Protein 7XI6 (pdb70)

Foldseek 3Di:
DDWDKDDDPPPVRTDTHDDDPPVNCVVVVPDPPWAWDWDWDADPNDIDIDTHTPGD/DDWDWADDDDPPPIDIHDDDDPVNCVVVVDDPFWAWDWDWDADPNDIDIDTHTDGD

Radius of gyration: 13.86 Å; Cα contacts (8 Å, |Δi|>4): 224; chains: 2; bounding box: 34×34×34 Å

Organism: Saccharolobus solfataricus (strain ATCC 35092 / DSM 1617 / JCM 11322 / P2) (NCBI:txid273057)

Secondary structure (DSSP, 8-state):
---EE----SSS---EEEEE-HHHHHHTT--TT-EEEEEEEEETTEEEEEEEEEE-/---EEE--SSTT--EEEEEE-HHHHHHHT--TT-EEEEEEEEETTEEEEEEEEEE-

Structure (mmCIF, N/CA/C/O backbone):
data_7XI6
#
_entry.id   7XI6
#
_cell.length_a   62.401
_cell.length_b   62.401
_cell.length_c   166.776
_cell.angle_alpha   90.000
_cell.angle_beta   90.000
_cell.angle_gamma   90.000
#
_symmetry.space_group_name_H-M   'I 41 2 2'
#
loop_
_entity.id
_entity.type
_entity.pdbx_description
1 polymer C56
2 water water
#
loop_
_atom_site.group_PDB
_atom_site.id
_atom_site.type_symbol
_atom_site.label_atom_id
_atom_site.label_alt_id
_atom_site.label_comp_id
_atom_site.label_asym_id
_atom_site.label_entity_id
_atom_site.label_seq_id
_atom_site.pdbx_PDB_ins_code
_atom_site.Cartn_x
_atom_site.Cartn_y
_atom_site.Cartn_z
_atom_site.occupancy
_atom_site.B_iso_or_equiv
_atom_site.auth_seq_id
_atom_site.auth_comp_id
_atom_site.auth_asym_id
_atom_site.auth_atom_id
_atom_site.pdbx_PDB_model_num
ATOM 1 N N . MET A 1 1 ? 8.63000 21.02800 67.62900 1.000 28.82025 1 MET A N 1
ATOM 2 C CA . MET A 1 1 ? 9.48700 22.07000 67.06000 1.000 30.89771 1 MET A CA 1
ATOM 3 C C . MET A 1 1 ? 10.95400 21.84000 67.40200 1.000 17.14593 1 MET A C 1
ATOM 4 O O . MET A 1 1 ? 11.26300 21.23700 68.40500 1.000 24.46799 1 MET A O 1
ATOM 9 N N . LYS A 1 2 ? 11.85000 22.38000 66.61200 1.000 26.67819 2 LYS A N 1
ATOM 10 C CA . LYS A 1 2 ? 13.28400 22.14300 66.74900 1.000 29.19677 2 LYS A CA 1
ATOM 11 C C . LYS A 1 2 ? 14.01100 23.36400 67.30800 1.000 28.60460 2 LYS A C 1
ATOM 12 O O . LYS A 1 2 ? 13.48500 24.48400 67.27000 1.000 27.37263 2 LYS A O 1
ATOM 18 N N . PRO A 1 3 ? 15.23800 23.19000 67.81700 1.000 31.07014 3 PRO A N 1
ATOM 19 C CA . PRO A 1 3 ? 16.01600 24.35000 68.26600 1.000 30.69918 3 PRO A CA 1
ATOM 20 C C . PRO A 1 3 ? 16.49100 25.20600 67.11100 1.000 36.37827 3 PRO A C 1
ATOM 21 O O . PRO A 1 3 ? 16.72500 24.74800 65.99000 1.000 36.37477 3 PRO A O 1
ATOM 25 N N . TYR A 1 4 ? 16.64000 26.47400 67.41500 1.000 45.43152 4 TYR A N 1
ATOM 26 C CA . TYR A 1 4 ? 17.29700 27.42500 66.54000 1.000 45.98865 4 TYR A CA 1
ATOM 27 C C . TYR A 1 4 ? 18.76100 27.42800 66.94000 1.000 42.51263 4 TYR A C 1
ATOM 28 O O . TYR A 1 4 ? 19.10500 27.88600 68.02900 1.000 46.82182 4 TYR A O 1
ATOM 37 N N . ILE A 1 5 ? 19.60700 26.82700 66.11600 1.000 49.46997 5 ILE A N 1
ATOM 38 C CA . ILE A 1 5 ? 21.03800 26.73700 66.38800 1.000 50.15518 5 ILE A CA 1
ATOM 39 C C . ILE A 1 5 ? 21.72400 27.76600 65.52700 1.000 55.98062 5 ILE A C 1
ATOM 40 O O . ILE A 1 5 ? 21.61600 27.71500 64.29700 1.000 57.36053 5 ILE A O 1
ATOM 45 N N . ARG A 1 6 ? 22.45000 28.68700 66.14600 1.000 60.21849 6 ARG A N 1
ATOM 46 C CA . ARG A 1 6 ? 23.13700 29.63600 65.29200 1.000 68.23464 6 ARG A CA 1
ATOM 47 C C . ARG A 1 6 ? 24.60900 29.27800 65.13600 1.000 70.65746 6 ARG A C 1
ATOM 48 O O . ARG A 1 6 ? 24.95300 28.16900 64.71900 1.000 72.12468 6 ARG A O 1
ATOM 56 N N . ARG A 1 7 ? 25.47200 30.21800 65.45800 1.000 82.25163 7 ARG A N 1
ATOM 57 C CA . ARG A 1 7 ? 26.85500 30.20700 65.02500 1.000 81.41491 7 ARG A CA 1
ATOM 58 C C . ARG A 1 7 ? 27.65600 29.14200 65.76400 1.000 77.47796 7 ARG A C 1
ATOM 59 O O . ARG A 1 7 ? 27.19500 28.53100 66.72500 1.000 74.69968 7 ARG A O 1
ATOM 67 N N . GLY A 1 8 ? 28.86800 28.91200 65.27200 1.000 75.27270 8 GLY A N 1
ATOM 68 C CA . GLY A 1 8 ? 29.80000 27.96900 65.85200 1.000 73.24640 8 GLY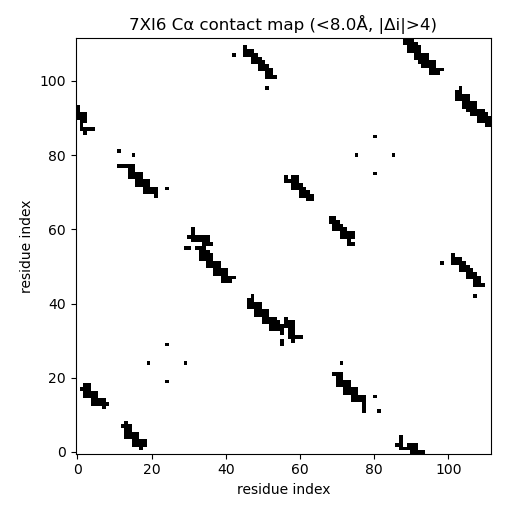 A CA 1
ATOM 69 C C . GLY A 1 8 ? 30.99600 27.70600 64.96000 1.000 80.35967 8 GLY A C 1
ATOM 70 O O . GLY A 1 8 ? 30.94000 27.96800 63.75500 1.000 79.04884 8 GLY A O 1
ATOM 71 N N . GLY A 1 9 ? 32.08700 27.20700 65.53400 1.000 76.86894 9 GLY A N 1
ATOM 72 C CA . GLY A 1 9 ? 33.20600 26.76200 64.73100 1.000 73.08481 9 GLY A CA 1
ATOM 73 C C . GLY A 1 9 ? 33.21600 25.25300 64.61800 1.000 73.17826 9 GLY A C 1
ATOM 74 O O . GLY A 1 9 ? 34.05300 24.68600 63.90500 1.000 69.82754 9 GLY A O 1
ATOM 75 N N . ARG A 1 10 ? 32.26900 24.60800 65.35000 1.000 74.89873 10 ARG A N 1
ATOM 76 C CA . ARG A 1 10 ? 31.99100 23.18100 65.57200 1.000 79.88972 10 ARG A CA 1
ATOM 77 C C . ARG A 1 10 ? 32.24100 22.67800 67.00000 1.000 83.64445 10 ARG A C 1
ATOM 78 O O . ARG A 1 10 ? 31.56900 21.72100 67.41200 1.000 82.61396 10 ARG A O 1
ATOM 80 N N . PRO A 1 11 ? 33.18500 23.26500 67.81000 1.000 86.19995 11 PRO A N 1
ATOM 81 C CA . PRO A 1 11 ? 33.69500 22.50900 68.97200 1.000 93.59094 11 PRO A CA 1
ATOM 82 C C . PRO A 1 11 ? 32.84800 22.53700 70.24300 1.000 93.97252 11 PRO A C 1
ATOM 83 O O . PRO A 1 11 ? 33.40200 22.39400 71.33900 1.000 93.68581 11 PRO A O 1
ATOM 87 N N . GLY A 1 12 ? 31.52600 22.68100 70.13800 1.000 87.03897 12 GLY A N 1
ATOM 88 C CA . GLY A 1 12 ? 30.72000 23.03800 71.28700 1.000 77.74610 12 GLY A CA 1
ATOM 89 C C . GLY A 1 12 ? 30.69300 24.52400 71.54300 1.000 75.83593 12 GLY A C 1
ATOM 90 O O . GLY A 1 12 ? 30.01400 24.97400 72.48000 1.000 66.45399 12 GLY A O 1
ATOM 91 N N . ASP A 1 13 ? 31.44000 25.28900 70.74300 1.000 80.87909 13 ASP A N 1
ATOM 92 C CA . ASP A 1 13 ? 31.36400 26.73800 70.66200 1.000 70.88934 13 ASP A CA 1
ATOM 93 C C . ASP A 1 13 ? 30.21500 27.12600 69.73800 1.000 67.59465 13 ASP A C 1
ATOM 94 O O . ASP A 1 13 ? 30.39100 27.93400 68.82300 1.000 66.65779 13 ASP A O 1
ATOM 99 N N . GLU A 1 14 ? 29.05100 26.51800 69.95500 1.000 66.45416 14 GLU A N 1
ATOM 100 C CA . GLU A 1 14 ? 27.80600 26.85500 69.28400 1.000 60.10323 14 GLU A CA 1
ATOM 101 C C . GLU A 1 14 ? 26.84800 27.50000 70.27200 1.000 55.05769 14 GLU A C 1
ATOM 102 O O . GLU A 1 14 ? 27.09700 27.55000 71.48000 1.000 55.43067 14 GLU A O 1
ATOM 108 N N . THR A 1 15 ? 25.73600 27.99100 69.73800 1.000 50.82874 15 THR A N 1
ATOM 109 C CA . THR A 1 15 ? 24.7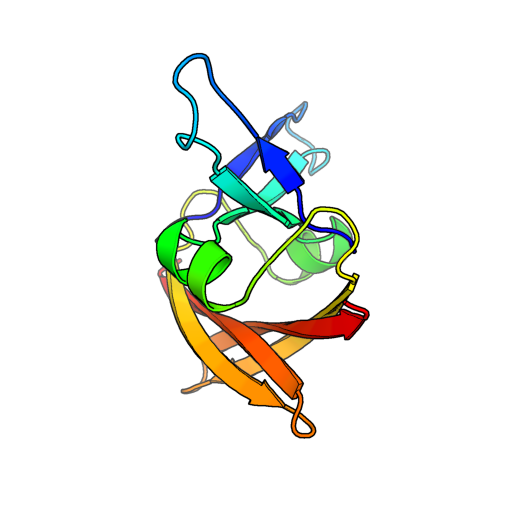0400 28.62200 70.53800 1.000 42.98050 15 THR A CA 1
ATOM 110 C C . THR A 1 15 ? 23.35600 28.03000 70.14500 1.000 39.19586 15 THR A C 1
ATOM 111 O O . THR A 1 15 ? 23.12500 27.70300 68.97900 1.000 42.79088 15 THR A O 1
ATOM 115 N N . TYR A 1 16 ? 22.46500 27.90800 71.13000 1.000 30.47321 16 TYR A N 1
ATOM 116 C CA . TYR A 1 16 ? 21.20500 27.19200 71.00200 1.000 30.05546 16 TYR A CA 1
ATOM 117 C C . TYR A 1 16 ? 20.07500 28.08100 71.48800 1.000 29.52091 16 TYR A C 1
ATOM 118 O O . TYR A 1 16 ? 20.19200 28.72100 72.53900 1.000 29.22972 16 TYR A O 1
ATOM 127 N N . TYR A 1 17 ? 18.97000 28.09300 70.74300 1.000 30.54353 17 TYR A N 1
ATOM 128 C CA . TYR A 1 17 ? 17.83400 28.93800 71.06900 1.000 28.53495 17 TYR A CA 1
ATOM 129 C C . TYR A 1 17 ? 16.53500 28.17700 70.88700 1.000 23.67830 17 TYR A C 1
ATOM 130 O O . TYR A 1 17 ? 16.42500 27.28500 70.04200 1.000 26.15344 17 TYR A O 1
ATOM 139 N N . LEU A 1 18 ? 15.54500 28.55200 71.67900 1.000 19.94997 18 LEU A N 1
ATOM 140 C CA . LEU A 1 18 ? 14.20400 28.01400 71.54700 1.000 22.32244 18 LEU A CA 1
ATOM 141 C C . LEU A 1 18 ? 13.24900 29.15400 71.21200 1.000 22.83369 18 LEU A C 1
ATOM 142 O O . LEU A 1 18 ? 13.25100 30.20200 71.87700 1.000 17.28481 18 LEU A O 1
ATOM 147 N N . ASN A 1 19 ? 12.45500 28.94600 70.16900 1.000 20.10230 19 ASN A N 1
ATOM 148 C CA . ASN A 1 19 ? 11.62700 29.99000 69.59900 1.000 18.95798 19 ASN A CA 1
ATOM 149 C C . ASN A 1 19 ? 10.35900 30.12200 70.42100 1.000 21.49371 19 ASN A C 1
ATOM 150 O O . ASN A 1 19 ? 9.80400 29.12100 70.89700 1.000 20.22293 19 ASN A O 1
ATOM 155 N N . ILE A 1 20 ? 9.92400 31.35700 70.63500 1.000 20.37981 20 ILE A N 1
ATOM 156 C CA . ILE A 1 20 ? 8.58900 31.61500 71.17400 1.000 20.15476 20 ILE A CA 1
ATOM 157 C C . ILE A 1 20 ? 7.71200 32.03900 70.00800 1.000 20.56044 20 ILE A C 1
ATOM 158 O O . ILE A 1 20 ? 7.93700 33.12200 69.43700 1.000 21.85494 20 ILE A O 1
ATOM 163 N N . PRO A 1 21 ? 6.72900 31.23800 69.60600 1.000 25.68027 21 PRO A N 1
ATOM 164 C CA . PRO A 1 21 ? 5.84900 31.63800 68.50300 1.000 20.11005 21 PRO A CA 1
ATOM 165 C C . PRO A 1 21 ? 5.23900 33.00700 68.77700 1.000 22.73699 21 PRO A C 1
ATOM 166 O O . PRO A 1 21 ? 4.80900 33.30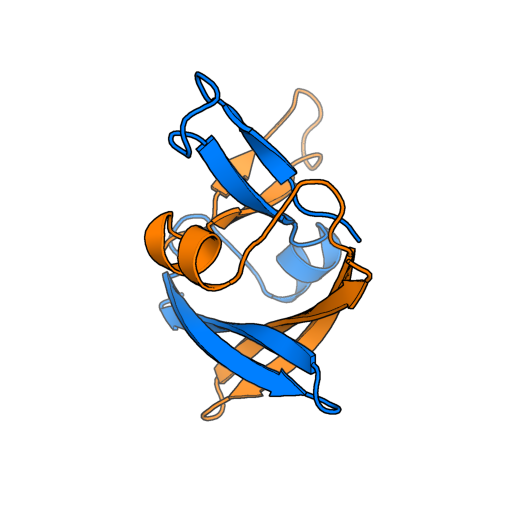800 69.89600 1.000 18.69301 21 PRO A O 1
ATOM 170 N N . ARG A 1 22 ? 5.19800 33.82400 67.72300 1.000 19.37931 22 ARG A N 1
ATOM 171 C CA . ARG A 1 22 ? 4.88200 35.24000 67.85200 1.000 21.07791 22 ARG A CA 1
ATOM 172 C C . ARG A 1 22 ? 3.58800 35.49100 68.61700 1.000 20.06156 22 ARG A C 1
ATOM 173 O O . ARG A 1 22 ? 3.50900 36.42100 69.42500 1.000 17.74489 22 ARG A O 1
ATOM 181 N N . ASP A 1 23 ? 2.55800 34.69200 68.38600 1.000 20.00679 23 ASP A N 1
ATOM 182 C CA . ASP A 1 23 ? 1.32100 35.02300 69.06900 1.000 19.80511 23 ASP A CA 1
ATOM 183 C C . ASP A 1 23 ? 1.29800 34.53700 70.50200 1.000 19.33073 23 ASP A C 1
ATOM 184 O O . ASP A 1 23 ? 0.52200 35.06100 71.30700 1.000 20.71686 23 ASP A O 1
ATOM 189 N N . ILE A 1 24 ? 2.13700 33.57100 70.85800 1.000 20.56620 24 ILE A N 1
ATOM 190 C CA . ILE A 1 24 ? 2.31600 33.30500 72.27700 1.000 17.00129 24 ILE A CA 1
ATOM 191 C C . ILE A 1 24 ? 3.15100 34.40300 72.90100 1.000 12.68852 24 ILE A C 1
ATOM 192 O O . ILE A 1 24 ? 2.86200 34.86700 74.00400 1.000 12.93915 24 ILE A O 1
ATOM 197 N N . ALA A 1 25 ? 4.20700 34.83100 72.21200 1.000 12.03389 25 ALA A N 1
ATOM 198 C CA . ALA A 1 25 ? 4.97600 35.97500 72.67800 1.000 16.31723 25 ALA A CA 1
ATOM 199 C C . ALA A 1 25 ? 4.08200 37.19500 72.86900 1.000 19.22072 25 ALA A C 1
ATOM 200 O O . ALA A 1 25 ? 4.14000 37.86300 73.90800 1.000 17.35389 25 ALA A O 1
ATOM 202 N N . LYS A 1 26 ? 3.22200 37.48700 71.88800 1.000 16.32401 26 LYS A N 1
ATOM 203 C CA . LYS A 1 26 ? 2.33600 38.64300 72.00700 1.000 18.44573 26 LYS A CA 1
ATOM 204 C C . LYS A 1 26 ? 1.34700 38.47000 73.14600 1.000 18.37251 26 LYS A C 1
ATOM 205 O O . LYS A 1 26 ? 1.09000 39.41200 73.90100 1.000 19.36995 26 LYS A O 1
ATOM 211 N N . ALA A 1 27 ? 0.74200 37.28300 73.25800 1.000 19.00221 27 ALA A N 1
ATOM 212 C CA . ALA A 1 27 ? -0.27500 37.07800 74.28700 1.000 16.96273 27 ALA A CA 1
ATOM 213 C C . ALA A 1 27 ? 0.30200 37.21900 75.68700 1.000 20.06801 27 ALA A C 1
ATOM 214 O O . ALA A 1 27 ? -0.42900 37.55300 76.62500 1.000 19.63061 27 ALA A O 1
ATOM 216 N N . LEU A 1 28 ? 1.59600 36.95600 75.85200 1.000 17.04203 28 LEU A N 1
ATOM 217 C CA . LEU A 1 28 ? 2.28100 37.11200 77.12800 1.000 19.04981 28 LEU A CA 1
ATOM 218 C C . LEU A 1 28 ? 2.90800 38.48600 77.27900 1.000 18.98810 28 LEU A C 1
ATOM 219 O O . LEU A 1 28 ? 3.57400 38.73400 78.28700 1.000 20.53148 28 LEU A O 1
ATOM 224 N N . GLY A 1 29 ? 2.72100 39.37400 76.30400 1.000 18.32467 29 GLY A N 1
ATOM 225 C CA . GLY A 1 29 ? 3.32600 40.69500 76.35000 1.000 19.84356 29 GLY A CA 1
ATOM 226 C C . GLY A 1 29 ? 4.83400 40.67500 76.48100 1.000 24.66332 29 GLY A C 1
ATOM 227 O O . GLY A 1 29 ? 5.40300 41.49600 77.21000 1.000 24.25683 29 GLY A O 1
ATOM 228 N N . ILE A 1 30 ? 5.50400 39.76100 75.78200 1.000 22.04931 30 ILE A N 1
ATOM 229 C CA . ILE A 1 30 ? 6.94700 39.64100 75.92700 1.000 21.95524 30 ILE A CA 1
ATOM 230 C C . ILE A 1 30 ? 7.63600 40.82000 75.25000 1.000 24.19246 30 ILE A C 1
ATOM 231 O O . ILE A 1 30 ? 7.33500 41.16900 74.10000 1.000 25.13494 30 ILE A O 1
ATOM 236 N N . THR A 1 31 ? 8.54500 41.46300 75.97600 1.000 21.04336 31 THR A N 1
ATOM 237 C CA . THR A 1 31 ? 9.33200 42.57600 75.46000 1.000 26.45742 31 THR A CA 1
ATOM 238 C C . THR A 1 31 ? 10.79500 42.28700 75.74800 1.000 24.91395 31 THR A C 1
ATOM 239 O O . THR A 1 31 ? 11.13300 41.28900 76.39100 1.000 22.22911 31 THR A O 1
ATOM 243 N N . LYS A 1 32 ? 11.67000 43.18000 75.28400 1.000 30.66070 32 LYS A N 1
ATOM 244 C CA . LYS A 1 32 ? 13.09900 42.90300 75.35300 1.000 27.73938 32 LYS A CA 1
ATOM 245 C C . LYS A 1 32 ? 13.63200 42.97400 76.77000 1.000 28.91704 32 LYS A C 1
ATOM 246 O O . LYS A 1 32 ? 14.70900 42.44200 77.03400 1.000 31.68461 32 LYS A O 1
ATOM 252 N N . GLU A 1 33 ? 12.90600 43.58600 77.69200 1.000 29.76838 33 GLU A N 1
ATOM 253 C CA . GLU A 1 33 ? 13.41700 43.76200 79.03800 1.000 31.99898 33 GLU A CA 1
ATOM 254 C C . GLU A 1 33 ? 12.90700 42.72100 80.01600 1.000 29.35091 33 GLU A C 1
ATOM 255 O O . GLU A 1 33 ? 13.32800 42.73700 81.17900 1.000 30.95193 33 GLU A O 1
ATOM 261 N N . ASP A 1 34 ? 12.04200 41.80700 79.57400 1.000 26.63316 34 ASP A N 1
ATOM 262 C CA . ASP A 1 34 ? 11.60500 40.71200 80.43300 1.000 32.63725 34 ASP A CA 1
ATOM 263 C C . ASP A 1 34 ? 12.79500 39.86600 80.86900 1.000 30.80025 34 ASP A C 1
ATOM 264 O O . ASP A 1 34 ? 13.79400 39.73700 80.15500 1.000 27.61084 34 ASP A O 1
ATOM 269 N N . GLU A 1 35 ? 12.68300 39.28200 82.05600 1.000 30.87829 35 GLU A N 1
ATOM 270 C CA . GLU A 1 35 ? 13.72900 38.43600 82.60300 1.000 30.99864 35 GLU A CA 1
ATOM 271 C C . GLU A 1 35 ? 13.16000 37.04900 82.83800 1.000 28.90157 35 GLU A C 1
ATOM 272 O O . GLU A 1 35 ? 12.05600 36.90300 83.37700 1.000 28.26544 35 GLU A O 1
ATOM 278 N N . PHE A 1 36 ? 13.90900 36.04100 82.41100 1.000 25.22104 36 PHE A N 1
ATOM 279 C CA . PHE A 1 36 ? 13.49300 34.65500 82.50600 1.000 23.36508 36 PHE A CA 1
ATOM 280 C C . PHE A 1 36 ? 14.52400 33.88000 83.30300 1.000 22.81892 36 PHE A C 1
ATOM 281 O O . PHE A 1 36 ? 15.72600 34.11700 83.17500 1.000 19.84120 36 PHE A O 1
ATOM 289 N N . MET A 1 37 ? 14.04800 32.96700 84.12800 1.000 23.99907 37 MET A N 1
ATOM 290 C CA . MET A 1 37 ? 14.90400 32.12400 84.94600 1.000 24.80936 37 MET A CA 1
ATOM 291 C C . MET A 1 37 ? 14.71800 30.71300 84.40900 1.000 24.62481 37 MET A C 1
ATOM 292 O O . MET A 1 37 ? 13.58400 30.21800 84.33100 1.000 20.78948 37 MET A O 1
ATOM 297 N N . LEU A 1 38 ? 15.81700 30.10600 83.95600 1.000 23.05031 38 LEU A N 1
ATOM 298 C CA . LEU A 1 38 ? 15.76400 28.79900 83.31600 1.000 21.13812 38 LEU A CA 1
ATOM 299 C C . LEU A 1 38 ? 15.92800 27.70000 84.36100 1.000 21.21108 38 LEU A C 1
ATOM 300 O O . LEU A 1 38 ? 16.89400 27.70700 85.13100 1.000 21.25760 38 LEU A O 1
ATOM 305 N N . SER A 1 39 ? 14.98600 26.76000 84.38700 1.000 19.56251 39 SER A N 1
ATOM 306 C CA . SER A 1 39 ? 15.09900 25.56900 85.21200 1.000 18.02005 39 SER A CA 1
ATOM 307 C C . SER A 1 39 ? 14.91000 24.34600 84.32700 1.000 18.38588 39 SER A C 1
ATOM 308 O O . SER A 1 39 ? 14.32700 24.43300 83.24800 1.000 19.85067 39 SER A O 1
ATOM 311 N N . VAL A 1 40 ? 15.43100 23.20100 84.77400 1.000 19.25666 40 VAL A N 1
ATOM 312 C CA . VAL A 1 40 ? 15.35700 21.94500 84.02900 1.000 16.46257 40 VAL A CA 1
ATOM 313 C C . VAL A 1 40 ? 14.58700 20.91900 84.85100 1.000 17.12637 40 VAL A C 1
ATOM 314 O O . VAL A 1 40 ? 14.91700 20.67000 86.01900 1.000 15.12165 40 VAL A O 1
ATOM 318 N N . GLU A 1 41 ? 13.58700 20.29600 84.23100 1.000 14.30992 41 GLU A N 1
ATOM 319 C CA . GLU A 1 41 ? 12.63800 19.45700 84.94100 1.000 20.11247 41 GLU A CA 1
ATOM 320 C C . GLU A 1 41 ? 12.33700 18.21600 84.11300 1.000 22.51082 41 GLU A C 1
ATOM 321 O O . GLU A 1 41 ? 12.81900 18.06500 82.98600 1.000 18.26754 41 GLU A O 1
ATOM 327 N N . THR A 1 42 ? 11.55900 17.29900 84.68500 1.000 25.10331 42 THR A N 1
ATOM 328 C CA . THR A 1 42 ? 11.02100 16.17200 83.93400 1.000 28.42643 42 THR A CA 1
ATOM 329 C C 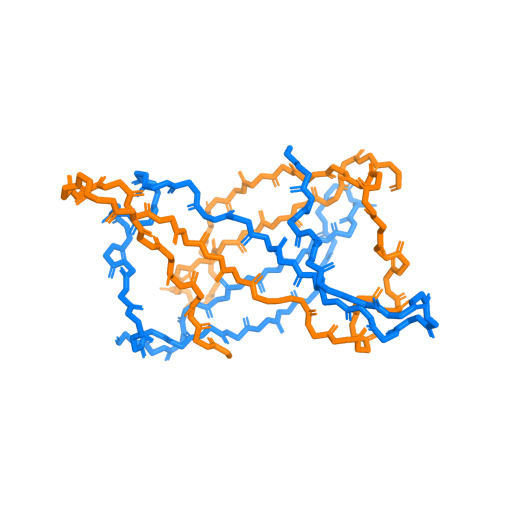. THR A 1 42 ? 9.52000 16.34700 83.77000 1.000 30.73059 42 THR A C 1
ATOM 330 O O . THR A 1 42 ? 8.81700 16.71800 84.71600 1.000 32.23245 42 THR A O 1
ATOM 334 N N . LYS A 1 43 ? 9.04900 16.08100 82.55700 1.000 30.36768 43 LYS A N 1
ATOM 335 C CA . LYS A 1 43 ? 7.63600 16.05200 82.21500 1.000 32.88869 43 LYS A CA 1
ATOM 336 C C . LYS A 1 43 ? 7.41900 14.78000 81.41000 1.000 31.49169 43 LYS A C 1
ATOM 337 O O . LYS A 1 43 ? 8.11700 14.54900 80.41700 1.000 31.29742 43 LYS A O 1
ATOM 343 N N . ASP A 1 44 ? 6.47800 13.95000 81.85200 1.000 40.73262 44 ASP A N 1
ATOM 344 C CA . ASP A 1 44 ? 6.25500 12.63200 81.25900 1.000 35.62315 44 ASP A CA 1
ATOM 345 C C . ASP A 1 44 ? 7.56800 11.88600 81.07000 1.000 37.10412 44 ASP A C 1
ATOM 346 O O . ASP A 1 44 ? 7.79700 11.25000 80.04100 1.000 39.53971 44 ASP A O 1
ATOM 351 N N . GLY A 1 45 ? 8.44600 11.96800 82.06900 1.000 39.45263 45 GLY A N 1
ATOM 352 C CA . GLY A 1 45 ? 9.73100 11.29800 81.96800 1.000 41.08974 45 GLY A CA 1
ATOM 353 C C . GLY A 1 45 ? 10.66000 11.83000 80.89700 1.000 40.29038 45 GLY A C 1
ATOM 354 O O . GLY A 1 45 ? 11.64300 11.16300 80.55400 1.000 43.81175 45 GLY A O 1
ATOM 355 N N . GLU A 1 46 ? 10.39200 13.01700 80.35600 1.000 32.84958 46 GLU A N 1
ATOM 356 C CA . GLU A 1 46 ? 11.27500 13.63200 79.38100 1.000 28.49520 46 GLU A CA 1
ATOM 357 C C . GLU A 1 46 ? 11.81200 14.95600 79.91400 1.000 23.79047 46 GLU A C 1
ATOM 358 O O . GLU A 1 46 ? 11.13200 15.67100 80.65800 1.000 24.49851 46 GLU A O 1
ATOM 364 N N . ILE A 1 47 ? 13.05000 15.26500 79.51900 1.000 22.20792 47 ILE A N 1
ATOM 365 C CA . ILE A 1 47 ? 13.69500 16.51300 79.91000 1.000 19.87743 47 ILE A CA 1
ATOM 366 C C . ILE A 1 47 ? 12.85800 17.69000 79.44800 1.000 20.55168 47 ILE A C 1
ATOM 367 O O . ILE A 1 47 ? 12.42100 17.75200 78.29200 1.000 16.39350 47 ILE A O 1
ATOM 372 N N . THR A 1 48 ? 12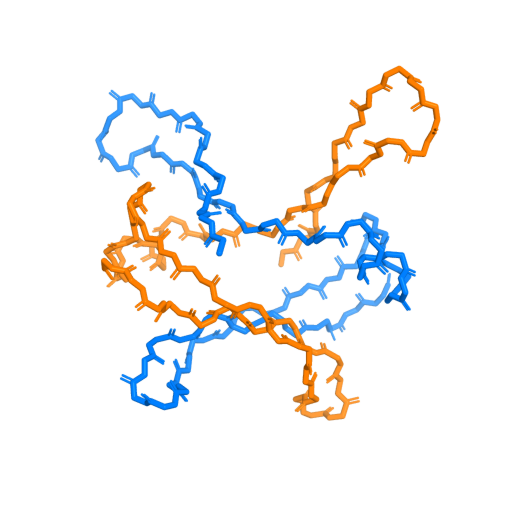.64800 18.65000 80.33600 1.000 20.17677 48 THR A N 1
ATOM 373 C CA . THR A 1 48 ? 11.92300 19.85300 79.96300 1.000 18.39280 48 THR A CA 1
ATOM 374 C C . THR A 1 48 ? 12.70000 21.08200 80.39000 1.000 16.50003 48 THR A C 1
ATOM 375 O O . THR A 1 48 ? 13.13100 21.16800 81.54100 1.000 16.05232 48 THR A O 1
ATOM 379 N N . LEU A 1 49 ? 12.88700 22.02300 79.46500 1.000 12.90198 49 LEU A N 1
ATOM 380 C CA . LEU A 1 49 ? 13.43600 23.33500 79.79800 1.000 13.72842 49 LEU A CA 1
ATOM 381 C C . LEU A 1 49 ? 12.29200 24.30000 80.10300 1.000 15.55976 49 LEU A C 1
ATOM 382 O O . LEU A 1 49 ? 11.45200 24.57300 79.23800 1.000 13.55021 49 LEU A O 1
ATOM 387 N N . CYS A 1 50 ? 12.27000 24.82900 81.32400 1.000 13.47308 50 CYS A N 1
ATOM 388 C CA . CYS A 1 50 ? 11.21300 25.72300 81.79100 1.000 12.06143 50 CYS A CA 1
ATOM 389 C C . CYS A 1 50 ? 11.77900 27.11700 81.98900 1.000 16.06409 50 CYS A C 1
ATOM 390 O O . CYS A 1 50 ? 12.75400 27.29400 82.72600 1.000 15.36193 50 CYS A O 1
ATOM 393 N N . TYR A 1 51 ? 11.17200 28.10500 81.33600 1.000 13.43308 51 TYR A N 1
ATOM 394 C CA . TYR A 1 51 ? 11.59900 29.49500 81.44600 1.000 18.11718 51 TYR A CA 1
ATOM 395 C C . TYR A 1 51 ? 10.50900 30.25900 82.18700 1.000 20.17140 51 TYR A C 1
ATOM 396 O O . TYR A 1 51 ? 9.43400 30.51500 81.63500 1.000 20.91865 51 TYR A O 1
ATOM 405 N N . LYS A 1 52 ? 10.77600 30.60800 83.43500 1.000 21.02654 52 LYS A N 1
ATOM 406 C CA . LYS A 1 52 ? 9.82500 31.34800 84.24400 1.000 25.27252 52 LYS A CA 1
ATOM 407 C C . LYS A 1 52 ? 10.16500 32.82800 84.13600 1.000 23.63582 52 LYS A C 1
ATOM 408 O O . LYS A 1 52 ? 11.33900 33.21200 84.23100 1.000 23.83153 52 LYS A O 1
ATOM 414 N N . ARG A 1 53 ? 9.14900 33.64400 83.87000 1.000 25.62036 53 ARG A N 1
ATOM 415 C CA . ARG A 1 53 ? 9.33300 35.08700 83.80800 1.000 28.40461 53 ARG A CA 1
ATOM 416 C C . ARG A 1 53 ? 9.43600 35.62200 85.22700 1.000 29.88846 53 ARG A C 1
ATOM 417 O O . ARG A 1 53 ? 8.48700 35.51100 86.01200 1.000 35.10365 53 ARG A O 1
ATOM 425 N N . VAL A 1 54 ? 10.59200 36.18200 85.56100 1.000 28.32369 54 VAL A N 1
ATOM 426 C CA . VAL A 1 54 ? 10.84500 36.67800 86.90700 1.000 39.55969 54 VAL A CA 1
ATOM 427 C C . VAL A 1 54 ? 10.87100 38.19600 86.97900 1.000 49.97624 54 VAL A C 1
ATOM 428 O O . VAL A 1 54 ? 10.93700 38.74600 88.09300 1.000 56.25539 54 VAL A O 1
ATOM 432 N N . LYS A 1 55 ? 10.82200 38.88600 85.83800 1.000 59.50523 55 LYS A N 1
ATOM 433 C CA . LYS A 1 55 ? 10.69800 40.34000 85.77800 1.000 66.39999 55 LYS A CA 1
ATOM 434 C C . LYS A 1 55 ? 10.09900 40.72500 84.43100 1.000 63.48430 55 LYS A C 1
ATOM 435 O O . LYS A 1 55 ? 10.52100 40.20500 83.39400 1.000 61.08351 55 LYS A O 1
ATOM 441 N N . LYS A 1 56 ? 9.11800 41.62300 84.45000 1.000 75.96725 56 LYS A N 1
ATOM 442 C CA . LYS A 1 56 ? 8.58300 42.17200 83.21000 1.000 79.35139 56 LYS A CA 1
ATOM 443 C C . LYS A 1 56 ? 9.34900 43.44200 82.84800 1.000 83.72746 56 LYS A C 1
ATOM 444 O O . LYS A 1 56 ? 9.57200 43.74400 81.66800 1.000 78.88092 56 LYS A O 1
ATOM 451 N N . MET B 1 1 ? 18.00500 35.38000 81.82900 1.000 31.39517 1 MET B N 1
ATOM 452 C CA . MET B 1 1 ? 18.30200 35.84900 80.48600 1.000 30.76052 1 MET B CA 1
ATOM 453 C C . MET B 1 1 ? 17.13000 36.63000 79.90200 1.000 27.75780 1 MET B C 1
ATOM 454 O O . MET B 1 1 ? 15.97100 36.39100 80.23700 1.000 25.11134 1 MET B O 1
ATOM 459 N N . LYS B 1 2 ? 17.45100 37.57800 79.03700 1.000 29.50549 2 LYS B N 1
ATOM 460 C CA . LYS B 1 2 ? 16.46500 38.37700 78.33100 1.000 29.54406 2 LYS B CA 1
ATOM 461 C C . LYS B 1 2 ? 16.09900 37.69300 77.01800 1.000 28.85694 2 LYS B C 1
ATOM 462 O O . LYS B 1 2 ? 16.89700 36.93400 76.46600 1.000 27.39795 2 LYS B O 1
ATOM 468 N N . PRO B 1 3 ? 14.90600 37.90800 76.48600 1.000 23.79028 3 PRO B N 1
ATOM 469 C CA . PRO B 1 3 ? 14.57800 37.31900 75.18800 1.000 22.06069 3 PRO B CA 1
ATOM 470 C C . PRO B 1 3 ? 15.41500 37.90500 74.06200 1.000 25.71555 3 PRO B C 1
ATOM 471 O O . PRO B 1 3 ? 15.89500 39.03800 74.10400 1.000 26.44168 3 PRO B O 1
ATOM 475 N N . TYR B 1 4 ? 15.55900 37.10100 73.03500 1.000 26.81951 4 TYR B N 1
ATOM 476 C CA . TYR B 1 4 ? 16.31900 37.41300 71.83900 1.000 26.42034 4 TYR B CA 1
ATOM 477 C C . TYR B 1 4 ? 15.26800 37.66900 70.77000 1.000 25.34329 4 TYR B C 1
ATOM 478 O O . TYR B 1 4 ? 14.52900 36.75100 70.39400 1.000 23.57881 4 TYR B O 1
ATOM 487 N N . ILE B 1 5 ? 15.15700 38.92200 70.33200 1.000 25.53765 5 ILE B N 1
ATOM 488 C CA . ILE B 1 5 ? 14.08400 39.36300 69.44700 1.000 29.50764 5 ILE B CA 1
ATOM 489 C C . ILE B 1 5 ? 14.68700 39.79500 68.11800 1.000 30.69859 5 ILE B C 1
ATOM 490 O O . ILE B 1 5 ? 15.58200 40.64700 68.08400 1.000 29.84013 5 ILE B O 1
ATOM 495 N N . ARG B 1 6 ? 14.18900 39.23200 67.02800 1.000 23.52943 6 ARG B N 1
ATOM 496 C CA . ARG B 1 6 ? 14.68600 39.57200 65.70500 1.000 30.08605 6 ARG B CA 1
ATOM 497 C C . ARG B 1 6 ? 13.55900 40.12500 64.83700 1.000 33.22613 6 ARG B C 1
ATOM 498 O O . ARG B 1 6 ? 12.39300 39.74700 64.98900 1.000 28.20159 6 ARG B O 1
ATOM 506 N N . ARG B 1 7 ? 13.92300 41.03500 63.92800 1.000 28.98706 7 ARG B N 1
ATOM 507 C CA . ARG B 1 7 ? 12.96900 41.76000 63.10500 1.000 30.23496 7 ARG B CA 1
ATOM 508 C C . ARG B 1 7 ? 13.34400 41.65200 61.63600 1.000 36.08789 7 ARG B C 1
ATOM 509 O O . ARG B 1 7 ? 14.48800 41.36800 61.27300 1.000 35.08559 7 ARG B O 1
ATOM 517 N N . GLY B 1 8 ? 12.35000 41.89100 60.78700 1.000 36.00872 8 GLY B N 1
ATOM 518 C CA . GLY B 1 8 ? 12.55300 42.04500 59.37500 1.000 40.70729 8 GLY B CA 1
ATOM 519 C C . GLY B 1 8 ? 12.14700 43.42600 58.89900 1.000 42.18494 8 GLY B C 1
ATOM 520 O O . GLY B 1 8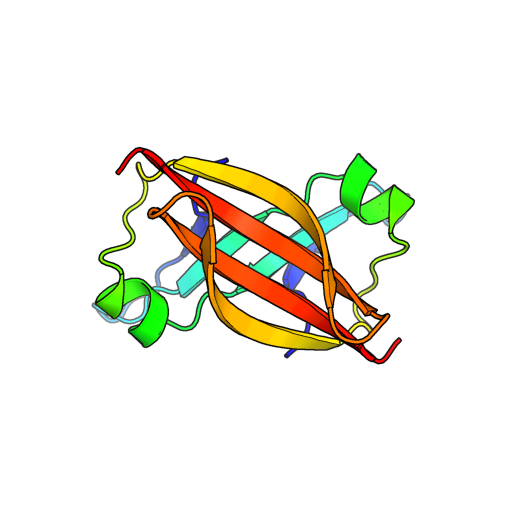 ? 12.08000 44.38800 59.66700 1.000 45.80935 8 GLY B O 1
ATOM 521 N N . GLY B 1 9 ? 11.86200 43.51400 57.60800 1.000 45.53319 9 GLY B N 1
ATOM 522 C CA . GLY B 1 9 ? 11.37400 44.76800 57.07700 1.000 55.57703 9 GLY B CA 1
ATOM 523 C C . GLY B 1 9 ? 9.95100 45.06400 57.50600 1.000 57.39016 9 GLY B C 1
ATOM 524 O O . GLY B 1 9 ? 9.68800 46.08700 58.15000 1.000 57.26339 9 GLY B O 1
ATOM 525 N N . ARG B 1 10 ? 9.03200 44.16800 57.15600 1.000 55.78143 10 ARG B N 1
ATOM 526 C CA . ARG B 1 10 ? 7.62100 44.39200 57.43100 1.000 57.74029 10 ARG B CA 1
ATOM 527 C C . ARG B 1 10 ? 7.41300 44.59100 58.93000 1.000 56.09120 10 ARG B C 1
ATOM 528 O O . ARG B 1 10 ? 8.00900 43.87800 59.73400 1.000 55.10061 10 ARG B O 1
ATOM 530 N N . PRO B 1 11 ? 6.61600 45.56800 59.34500 1.000 59.28366 11 PRO B N 1
ATOM 531 C CA . PRO B 1 11 ? 6.33700 45.70700 60.77900 1.000 57.41367 11 PRO B CA 1
ATOM 532 C C . PRO B 1 11 ? 5.49500 44.53800 61.25700 1.000 54.81001 11 PRO B C 1
ATOM 533 O O . PRO B 1 11 ? 4.61600 44.05100 60.54200 1.000 56.61669 11 PRO B O 1
ATOM 537 N N . GLY B 1 12 ? 5.78000 44.07500 62.47000 1.000 53.26801 12 GLY B N 1
ATOM 538 C CA . GLY B 1 12 ? 5.03200 42.97000 63.03300 1.000 45.01011 12 GLY B CA 1
ATOM 539 C C . GLY B 1 12 ? 5.48200 41.59600 62.60000 1.000 42.49820 12 GLY B C 1
ATOM 540 O O . GLY B 1 12 ? 4.76000 40.62300 62.84300 1.000 42.04154 12 GLY B O 1
ATOM 541 N N . ASP B 1 13 ? 6.64400 41.47800 61.95500 1.000 38.52324 13 ASP B N 1
ATOM 542 C CA . ASP B 1 13 ? 7.21200 40.19100 61.57600 1.000 36.21570 13 ASP B CA 1
ATOM 543 C C . ASP B 1 13 ? 8.27900 39.71700 62.55500 1.000 31.73847 13 ASP B C 1
ATOM 544 O O . ASP B 1 13 ? 9.10300 38.87000 62.19300 1.000 31.60559 13 ASP B O 1
ATOM 549 N N . GLU B 1 14 ? 8.30000 40.26800 63.76400 1.000 24.25371 14 GLU B N 1
ATOM 550 C CA . GLU B 1 14 ? 9.37800 39.98100 64.69300 1.000 29.66437 14 GLU B CA 1
ATOM 551 C C . GLU B 1 14 ? 9.24700 38.56600 65.26400 1.000 26.03218 14 GLU B C 1
ATOM 552 O O . GLU B 1 14 ? 8.15800 37.98800 65.31500 1.000 24.00532 14 GLU B O 1
ATOM 558 N N . THR B 1 15 ? 10.38500 38.00100 65.66800 1.000 21.81623 15 THR B N 1
ATOM 559 C CA . THR B 1 15 ? 10.46300 36.64200 66.18100 1.000 24.82881 15 THR B CA 1
ATOM 560 C C . THR B 1 15 ? 11.21000 36.65200 67.50400 1.000 18.69758 15 THR B C 1
ATOM 561 O O . THR B 1 15 ? 12.07700 37.49100 67.72700 1.000 20.48510 15 THR B O 1
ATOM 565 N N . TYR B 1 16 ? 10.88400 35.70700 68.37700 1.000 19.52032 16 TYR B N 1
ATOM 566 C CA . TYR B 1 16 ? 11.34000 35.73500 69.76200 1.000 21.89810 16 TYR B CA 1
ATOM 567 C C . TYR B 1 16 ? 12.03400 34.43000 70.11700 1.000 21.97602 16 TYR B C 1
ATOM 568 O O . TYR B 1 16 ? 11.53100 33.34700 69.79700 1.000 17.92125 16 TYR B O 1
ATOM 577 N N . TYR B 1 17 ? 13.16200 34.53500 70.83000 1.000 20.89475 17 TYR B N 1
ATOM 578 C CA . TYR B 1 17 ? 13.96100 33.36900 71.18100 1.000 23.92888 17 TYR B CA 1
ATOM 579 C C . TYR B 1 17 ? 14.46700 33.46700 72.61200 1.000 22.23433 17 TYR B C 1
ATOM 580 O O . TYR B 1 17 ? 14.79700 34.54900 73.10600 1.000 21.48340 17 TYR B O 1
ATOM 589 N N . LEU B 1 18 ? 14.55100 32.30500 73.25600 1.000 23.56497 18 LEU B N 1
ATOM 590 C CA . LEU B 1 18 ? 15.15600 32.13400 74.57000 1.000 18.58120 18 LEU B CA 1
ATOM 591 C C . LEU B 1 18 ? 16.42600 31.30600 74.42300 1.000 23.78973 18 LEU B C 1
ATOM 592 O O . LEU B 1 18 ? 16.41700 30.25600 73.76800 1.000 20.27031 18 LEU B O 1
ATOM 597 N N . ASN B 1 19 ? 17.51000 31.77000 75.03300 1.000 22.71717 19 ASN B N 1
ATOM 598 C CA . ASN B 1 19 ? 18.79100 31.10200 74.88700 1.000 20.95126 19 ASN B CA 1
ATOM 599 C C . ASN B 1 19 ? 18.85000 29.84400 75.76400 1.000 22.37147 19 ASN B C 1
ATOM 600 O O . ASN B 1 19 ? 18.19900 29.75100 76.81200 1.000 20.32574 19 ASN B O 1
ATOM 605 N N . ILE B 1 20 ? 19.58400 28.84200 75.29400 1.000 21.98276 20 ILE B N 1
ATOM 606 C CA . ILE B 1 20 ? 19.96700 27.71000 76.13300 1.000 21.30765 20 ILE B CA 1
ATOM 607 C C . ILE B 1 20 ? 21.44100 27.88600 76.45500 1.000 19.51085 20 ILE B C 1
ATOM 608 O O . ILE B 1 20 ? 22.28300 27.71800 75.56200 1.000 20.05683 20 ILE B O 1
ATOM 613 N N . PRO B 1 21 ? 21.81200 28.25500 77.68400 1.000 21.29802 21 PRO B N 1
ATOM 614 C CA . PRO B 1 21 ? 23.22900 28.47800 77.99700 1.000 24.20008 21 PRO B CA 1
ATOM 615 C C . PRO B 1 21 ? 24.09500 27.28700 77.60600 1.000 22.29786 21 PRO B C 1
ATOM 616 O O . PRO B 1 21 ? 23.65400 26.13400 77.62600 1.000 18.66657 21 PRO B O 1
ATOM 620 N N . ARG B 1 22 ? 25.33500 27.59500 77.21900 1.000 26.13706 22 ARG B N 1
ATOM 621 C CA . ARG B 1 22 ? 26.24700 26.59700 76.67000 1.000 28.69645 22 ARG B CA 1
ATOM 622 C C . ARG B 1 22 ? 26.30000 25.35200 77.54200 1.000 23.62196 22 ARG B C 1
ATOM 623 O O . ARG B 1 22 ? 26.02300 24.23400 77.08500 1.000 21.45193 22 ARG B O 1
ATOM 631 N N . ASP B 1 23 ? 26.62600 25.53200 78.82000 1.000 22.26502 23 ASP B N 1
ATOM 632 C CA . ASP B 1 23 ? 26.87300 24.35600 79.64600 1.000 27.24937 23 ASP B CA 1
ATOM 633 C C . ASP B 1 23 ? 25.59300 23.58100 79.93900 1.000 22.29868 23 ASP B C 1
ATOM 634 O O . ASP B 1 23 ? 25.63900 22.35200 80.07300 1.000 20.54442 23 ASP B O 1
ATOM 639 N N . ILE B 1 24 ? 24.44100 24.25200 79.99700 1.000 17.78591 24 ILE B N 1
ATOM 640 C CA . ILE B 1 24 ? 23.20000 23.50000 80.12900 1.000 15.96427 24 ILE B CA 1
ATOM 641 C C . ILE B 1 24 ? 22.92600 22.72700 78.85500 1.000 13.78027 24 ILE B C 1
ATOM 642 O O . ILE B 1 24 ? 22.58800 21.53800 78.89200 1.000 12.42653 24 ILE B O 1
ATOM 647 N N . ALA B 1 25 ? 23.10400 23.37300 77.70200 1.000 18.80294 25 ALA B N 1
ATOM 648 C CA . ALA B 1 25 ? 22.95400 22.66700 76.43600 1.000 17.12635 25 ALA B CA 1
ATOM 649 C C . ALA B 1 25 ? 23.92300 21.49500 76.35100 1.000 15.98030 25 ALA B C 1
ATOM 650 O O . ALA B 1 25 ? 23.54400 20.38400 75.96600 1.000 14.19868 25 ALA B O 1
ATOM 652 N N . LYS B 1 26 ? 25.18100 21.72100 76.71700 1.000 16.94896 26 LYS B N 1
ATOM 653 C CA . LYS B 1 26 ? 26.16000 20.64400 76.65600 1.000 19.19178 26 LYS B CA 1
ATOM 654 C C . LYS B 1 26 ? 25.76500 19.49500 77.59000 1.000 18.02701 26 LYS B C 1
ATOM 655 O O . LYS B 1 26 ? 25.77700 18.31700 77.20000 1.000 14.05147 26 LYS B O 1
ATOM 661 N N . ALA B 1 27 ? 25.36200 19.82100 78.82000 1.000 17.35148 27 ALA B N 1
ATOM 662 C CA . ALA B 1 27 ? 24.98700 18.77200 79.76200 1.000 17.29289 27 ALA B CA 1
ATOM 663 C C . ALA B 1 27 ? 23.75300 18.00800 79.31800 1.000 13.25660 27 ALA B C 1
ATOM 664 O O . ALA B 1 27 ? 23.59200 16.85400 79.70500 1.000 13.34896 27 ALA B O 1
ATOM 666 N N . LEU B 1 28 ? 22.87900 18.61400 78.51900 1.000 12.65612 28 LEU B N 1
ATOM 667 C CA . LEU B 1 28 ? 21.67000 17.94700 78.07300 1.000 13.32768 28 LEU B CA 1
ATOM 668 C C . LEU B 1 28 ? 21.84700 17.25600 76.72900 1.000 16.93781 28 LEU B C 1
ATOM 669 O O . LEU B 1 28 ? 20.92700 16.57500 76.26900 1.000 12.23463 28 LEU B O 1
ATOM 674 N N . GLY B 1 29 ? 23.00100 17.41800 76.08500 1.000 14.27367 29 GLY B N 1
ATOM 675 C CA . GLY B 1 29 ? 23.22000 16.76700 74.80200 1.000 15.62922 29 GLY B CA 1
ATOM 676 C C . GLY B 1 29 ? 22.31000 17.30500 73.72100 1.000 14.85462 29 GLY B C 1
ATOM 677 O O . GLY B 1 29 ? 21.83700 16.54500 72.86900 1.000 14.47078 29 GLY B O 1
ATOM 678 N N . ILE B 1 30 ? 22.05100 18.60400 73.73800 1.000 18.33503 30 ILE B N 1
ATOM 679 C CA . ILE B 1 30 ? 21.08600 19.19300 72.81600 1.000 19.84001 30 ILE B CA 1
ATOM 680 C C . ILE B 1 30 ? 21.72900 19.32400 71.44000 1.000 16.73940 30 ILE B C 1
ATOM 681 O O . ILE B 1 30 ? 22.87300 19.78000 71.31100 1.000 18.18255 30 ILE B O 1
ATOM 686 N N . THR B 1 31 ? 21.01600 18.88800 70.40700 1.000 18.34916 31 THR B N 1
ATOM 687 C CA . THR B 1 31 ? 21.51500 18.96700 69.03800 1.000 23.15044 31 THR B CA 1
ATOM 688 C C . THR B 1 31 ? 20.41700 19.47100 68.11100 1.000 22.83237 31 THR B C 1
ATOM 689 O O . THR B 1 31 ? 19.22700 19.42200 68.44100 1.000 15.77197 31 THR B O 1
ATOM 693 N N . LYS B 1 32 ? 20.83500 19.88200 66.90200 1.000 24.74039 32 LYS B N 1
ATOM 694 C CA . LYS B 1 32 ? 19.89400 20.31300 65.86900 1.000 25.16855 32 LYS B CA 1
ATOM 695 C C . LYS B 1 32 ? 18.84400 19.26900 65.54900 1.000 23.93814 32 LYS B C 1
ATOM 696 O O . LYS B 1 32 ? 17.84500 19.59500 64.90600 1.000 29.01140 32 LYS B O 1
ATOM 702 N N . GLU B 1 33 ? 19.03200 18.03200 65.98000 1.000 21.12150 33 GLU B N 1
ATOM 703 C CA . GLU B 1 33 ? 18.04100 17.00700 65.70800 1.000 27.21462 33 GLU B CA 1
ATOM 704 C C . GLU B 1 33 ? 16.90300 16.98200 66.72000 1.000 26.29250 33 GLU B C 1
ATOM 705 O O . GLU B 1 33 ? 15.89300 16.31200 66.46900 1.000 25.55141 33 GLU B O 1
ATOM 711 N N . ASP B 1 34 ? 17.04100 17.67600 67.85000 1.000 23.58626 34 ASP B N 1
ATOM 712 C CA . ASP B 1 34 ? 16.08200 17.54600 68.93700 1.000 22.74784 34 ASP B CA 1
ATOM 713 C C . ASP B 1 34 ? 14.75700 18.20900 68.59200 1.000 23.15866 34 ASP B C 1
ATOM 714 O O . ASP B 1 34 ? 14.70500 19.22000 67.88600 1.000 17.29992 34 ASP B O 1
ATOM 719 N N . GLU B 1 35 ? 13.67300 17.63800 69.11000 1.000 23.91406 35 GLU B N 1
ATOM 720 C CA . GLU B 1 35 ? 12.34800 18.22300 68.96600 1.000 26.21725 35 GLU B CA 1
ATOM 721 C C . GLU B 1 35 ? 11.74700 18.49800 70.33800 1.000 22.06430 35 GLU B C 1
ATOM 722 O O . GLU B 1 35 ? 11.92400 17.71200 71.27100 1.000 21.79895 35 GLU B O 1
ATOM 728 N N . PHE B 1 36 ? 11.02500 19.61600 70.43700 1.000 18.07215 36 PHE B N 1
ATOM 729 C CA . PHE B 1 36 ? 10.45000 20.10100 71.68100 1.000 19.51832 36 PHE B CA 1
ATOM 730 C C . PHE B 1 36 ? 8.96900 20.36000 71.47500 1.000 17.52284 36 PHE B C 1
ATOM 731 O O . PHE B 1 36 ? 8.55300 20.79200 70.39900 1.000 13.02288 36 PHE B O 1
ATOM 739 N N . MET B 1 37 ? 8.17100 20.08500 72.49700 1.000 18.74429 37 MET B N 1
ATOM 740 C CA . MET B 1 37 ? 6.77700 20.48200 72.50200 1.000 17.65582 37 MET B CA 1
ATOM 741 C C . MET B 1 37 ? 6.62800 21.56300 73.55800 1.000 17.32772 37 MET B C 1
ATOM 742 O O . MET B 1 37 ? 7.02200 21.36800 74.71300 1.000 16.72089 37 MET B O 1
ATOM 747 N N . LEU B 1 38 ? 6.08000 22.70500 73.15100 1.000 13.81422 38 LEU B N 1
ATOM 748 C CA . LEU B 1 38 ? 6.00100 23.88500 74.00200 1.000 14.41081 38 LEU B CA 1
ATOM 749 C C . LEU B 1 38 ? 4.66300 23.91800 74.71600 1.000 13.98850 38 LEU B C 1
ATOM 750 O O . LEU B 1 38 ? 3.60800 23.81900 74.08500 1.000 13.59641 38 LEU B O 1
ATOM 755 N N . SER B 1 39 ? 4.71000 24.06900 76.02500 1.000 17.27972 39 SER B N 1
ATOM 756 C CA . SER B 1 39 ? 3.50800 24.32100 76.78900 1.000 20.72161 39 SER B CA 1
ATOM 757 C C . SER B 1 39 ? 3.71900 25.59000 77.60100 1.000 17.59629 39 SER B C 1
ATOM 758 O O . SER B 1 39 ? 4.85200 25.97200 77.91500 1.000 13.59315 39 SER B O 1
ATOM 761 N N . VAL B 1 40 ? 2.61100 26.26000 77.89700 1.000 21.98878 40 VAL B N 1
ATOM 762 C CA . VAL B 1 40 ? 2.57300 27.40300 78.80200 1.000 21.04150 40 VAL B CA 1
ATOM 763 C C . VAL B 1 40 ? 1.93400 26.94000 80.10400 1.000 21.27303 40 VAL B C 1
ATOM 764 O O . VAL B 1 40 ? 0.84700 26.34600 80.09400 1.000 23.23738 40 VAL B O 1
ATOM 768 N N . GLU B 1 41 ? 2.61200 27.18200 81.22300 1.000 25.59948 41 GLU B N 1
ATOM 769 C CA . GLU B 1 41 ? 2.13600 26.71400 82.52300 1.000 29.90662 41 GLU B CA 1
ATOM 770 C C . GLU B 1 41 ? 2.47700 27.74300 83.58900 1.000 32.00455 41 GLU B C 1
ATOM 771 O O . GLU B 1 41 ? 3.09800 28.77600 83.32200 1.000 30.00972 41 GLU B O 1
ATOM 777 N N . THR B 1 42 ? 2.07700 27.43400 84.81500 1.000 38.34974 42 THR B N 1
ATOM 778 C CA . THR B 1 42 ? 2.29200 28.30400 85.96000 1.000 46.55341 42 THR B CA 1
ATOM 779 C C . THR B 1 42 ? 3.32400 27.67000 86.87900 1.000 50.00076 42 THR B C 1
ATOM 780 O O . THR B 1 42 ? 3.18600 26.50100 87.25900 1.000 52.57964 42 THR B O 1
ATOM 784 N N . LYS B 1 43 ? 4.35000 28.43700 87.23700 1.000 54.59360 43 LYS B N 1
ATOM 785 C CA . LYS B 1 43 ? 5.36000 28.01300 88.20300 1.000 52.66376 43 LYS B CA 1
ATOM 786 C C . LYS B 1 43 ? 5.53000 29.14500 89.20500 1.000 57.19687 43 LYS B C 1
ATOM 787 O O . LYS B 1 43 ? 5.98900 30.23200 88.83900 1.000 55.98737 43 LYS B O 1
ATOM 793 N N . ASP B 1 44 ? 5.15300 28.89500 90.46000 1.000 65.29205 44 ASP B N 1
ATOM 794 C CA . ASP B 1 44 ? 5.14600 29.92900 91.50400 1.000 69.24151 44 ASP B CA 1
ATOM 795 C C . ASP B 1 44 ? 4.22700 31.09300 91.12200 1.000 65.18626 44 ASP B C 1
ATOM 796 O O . ASP B 1 44 ? 4.57700 32.27000 91.26900 1.000 62.21706 44 ASP B O 1
ATOM 801 N N . GLY B 1 45 ? 3.04100 30.75200 90.61500 1.000 63.37631 45 GLY B N 1
ATOM 802 C CA . GLY B 1 45 ? 2.08100 31.75000 90.18900 1.000 62.71543 45 GLY B CA 1
ATOM 803 C C . GLY B 1 45 ? 2.61600 32.69700 89.13300 1.000 61.59359 45 GLY B C 1
ATOM 804 O O . GLY B 1 45 ? 1.99800 33.72700 88.83800 1.000 63.38383 45 GLY B O 1
ATOM 805 N N . GLU B 1 46 ? 3.77400 32.37300 88.56700 1.000 58.68634 46 GLU B N 1
ATOM 806 C CA . GLU B 1 46 ? 4.31000 33.10600 87.43400 1.000 55.32231 46 GLU B CA 1
ATOM 807 C C . GLU B 1 46 ? 4.17200 32.26700 86.17000 1.000 50.71586 46 GLU B C 1
ATOM 808 O O . GLU B 1 46 ? 3.97300 31.04800 86.21300 1.000 47.18549 46 GLU B O 1
ATOM 814 N N . ILE B 1 47 ? 4.23300 32.96100 85.04100 1.000 45.39708 47 ILE B N 1
ATOM 815 C CA . ILE B 1 47 ? 4.03500 32.35600 83.73000 1.000 38.90110 47 ILE B CA 1
ATOM 816 C C . ILE B 1 47 ? 5.32000 31.65600 83.30300 1.000 28.90972 47 ILE B C 1
ATOM 817 O O . ILE B 1 47 ? 6.41200 32.23200 83.39600 1.000 29.10289 47 ILE B O 1
ATOM 822 N N . THR B 1 48 ? 5.19500 30.41000 82.84500 1.000 29.46903 48 THR B N 1
ATOM 823 C CA . THR B 1 48 ? 6.34600 29.59800 82.45900 1.000 28.69695 48 THR B CA 1
ATOM 824 C C . THR B 1 48 ? 6.17000 29.03400 81.05900 1.000 21.66066 48 THR B C 1
ATOM 825 O O . THR B 1 48 ? 5.11800 28.47500 80.73800 1.000 21.17304 48 THR B O 1
ATOM 829 N N . LEU B 1 49 ? 7.20900 29.15500 80.24600 1.000 17.36017 49 LEU B N 1
ATOM 830 C CA . LEU B 1 49 ? 7.29000 28.49300 78.95100 1.000 17.36247 49 LEU B CA 1
ATOM 831 C C . LEU B 1 49 ? 8.08500 27.20200 79.11900 1.000 16.11987 49 LEU B C 1
ATOM 832 O O . LEU B 1 49 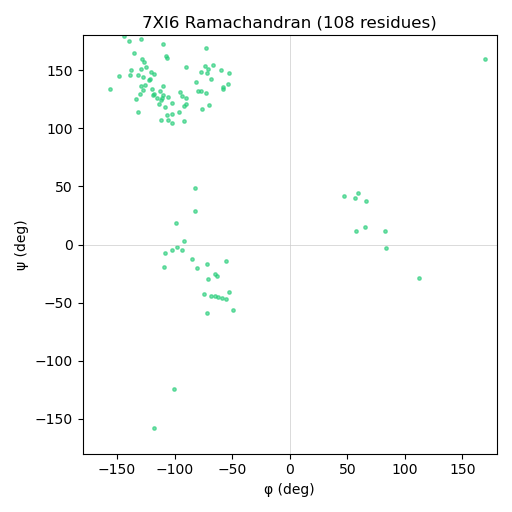? 9.28600 27.25500 79.39300 1.000 16.34151 49 LEU B O 1
ATOM 837 N N . CYS B 1 50 ? 7.43400 26.04600 78.93200 1.000 15.88036 50 CYS B N 1
ATOM 838 C CA . CYS B 1 50 ? 8.08200 24.74100 79.09900 1.000 15.33764 50 CYS B CA 1
ATOM 839 C C . CYS B 1 50 ? 8.29400 24.05600 77.75700 1.000 16.64280 50 CYS B C 1
ATOM 840 O O . CYS B 1 50 ? 7.32300 23.72700 77.06200 1.000 17.81571 50 CYS B O 1
ATOM 843 N N . TYR B 1 51 ? 9.56200 23.81000 77.41400 1.000 15.46040 51 TYR B N 1
ATOM 844 C CA . TYR B 1 51 ? 9.92800 23.08300 76.20200 1.000 15.48737 51 TYR B CA 1
ATOM 845 C C . TYR B 1 51 ? 10.30200 21.65700 76.58600 1.000 17.05735 51 TYR B C 1
ATOM 846 O O . TYR B 1 51 ? 11.39700 21.40600 77.09700 1.000 15.40515 51 TYR B O 1
ATOM 855 N N . LYS B 1 52 ? 9.41200 20.72000 76.31200 1.000 15.00592 52 LYS B N 1
ATOM 856 C CA . LYS B 1 52 ? 9.65800 19.32200 76.62100 1.000 17.90143 52 LYS B CA 1
ATOM 857 C C . LYS B 1 52 ? 10.33600 18.64100 75.43800 1.000 19.98035 52 LYS B C 1
ATOM 858 O O . LYS B 1 52 ? 9.77800 18.61200 74.33500 1.000 15.77804 52 LYS B O 1
ATOM 864 N N . ARG B 1 53 ? 11.53300 18.09300 75.65600 1.000 15.40217 53 ARG B N 1
ATOM 865 C CA . ARG B 1 53 ? 12.20300 17.40200 74.55700 1.000 22.08485 53 ARG B CA 1
ATOM 866 C C . ARG B 1 53 ? 11.46700 16.10700 74.23900 1.000 25.65148 53 ARG B C 1
ATOM 867 O O . ARG B 1 53 ? 11.34400 15.22500 75.09300 1.000 24.90243 53 ARG B O 1
ATOM 875 N N . VAL B 1 54 ? 10.99000 15.99000 73.00700 1.000 25.43099 54 VAL B N 1
ATOM 876 C CA . VAL B 1 54 ? 10.14900 14.87100 72.61700 1.000 31.65908 54 VAL B CA 1
ATOM 877 C C . VAL B 1 54 ? 10.86100 13.89500 71.68300 1.000 38.56603 54 VAL B C 1
ATOM 878 O O . VAL B 1 54 ? 10.44100 12.72800 71.60300 1.000 43.95194 54 VAL B O 1
ATOM 882 N N . LYS B 1 55 ? 11.94200 14.31300 71.02000 1.000 37.36972 55 LYS B N 1
ATOM 883 C CA . LYS B 1 55 ? 12.60200 13.51700 69.99700 1.000 45.70247 55 LYS B CA 1
ATOM 884 C C . LYS B 1 55 ? 14.09300 13.83600 70.00300 1.000 52.70762 55 LYS B C 1
ATOM 885 O O . LYS B 1 55 ? 14.49400 14.97900 70.24800 1.000 38.39425 55 LYS B O 1
ATOM 891 N N . LYS B 1 56 ? 14.90100 12.79900 69.72800 1.000 91.82035 56 LYS B N 1
ATOM 892 C CA . LYS B 1 56 ? 16.38000 12.79800 69.74900 1.000 85.44666 56 LYS B CA 1
ATOM 893 C C . LYS B 1 56 ? 16.90800 13.09000 71.15500 1.000 84.04375 56 LYS B C 1
ATOM 894 O O . LYS B 1 56 ? 16.13400 13.38200 72.06900 1.000 89.40780 56 LYS B O 1
#

Sequence (112 aa):
MKPYIRRGGRPGDETYYLNIPRDIAKALGITKEDEFMLSVETKDGEITLCYKRVKKMKPYIRRGGRPGDETYYLNIPRDIAKALGITKEDEFMLSVETKDGEITLCYKRVKK

Nearest PDB structures (foldseek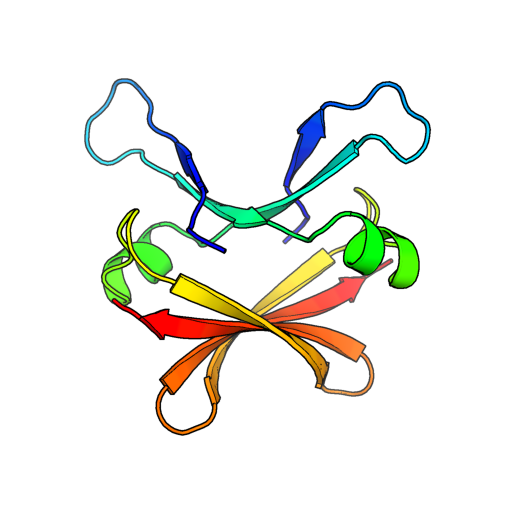):
  7xi6-assembly1_B  TM=1.018E+00  e=5.471E-09  Saccharolobus solfataricus
  7xi6-assembly1_A  TM=9.428E-01  e=4.141E-07  Saccharolobus solfataricus
  3o27-assembly1_A  TM=9.552E-01  e=9.512E-04  Saccharolobus islandicus
  3o27-assembly1_B  TM=7.307E-01  e=5.919E-03  Saccharolobus islandicus
  7xi6-assembly1_A  TM=1.018E+00  e=3.238E-08  Saccharolobus solfataricus

Solvent-accessible surface area: 6484 Å² total; per-residue (Å²): 84,98,15,54,40,125,145,47,65,82,109,45,76,34,18,29,15,0,39,0,36,105,102,52,0,103,89,28,47,9,74,129,91,1,59,7,78,31,28,65,76,109,60,114,76,56,59,1,0,5,0,21,21,64,133,170,62,106,13,76,29,115,168,48,80,65,135,35,62,20,51,9,23,0,38,1,37,120,100,51,3,175,88,29,46,8,55,143,79,0,48,4,84,35,23,65,68,107,38,115,78,67,55,1,0,6,0,16,33,74,120,158

B-factor: mean 34.49, std 18.13, range [12.02, 94.25]